Protein AF-A0A964A9B1-F1 (afdb_monomer)

Nearest PDB structures (foldseek):
  6s1k-assembly1_K  TM=3.206E-01  e=9.408E+00  Escherichia coli str. K-12 substr. MG1655star

Structure (mmCIF, N/CA/C/O backbone):
data_AF-A0A964A9B1-F1
#
_entry.id   AF-A0A964A9B1-F1
#
loop_
_atom_site.group_PDB
_atom_site.id
_atom_site.type_symbol
_atom_site.label_atom_id
_atom_site.label_alt_id
_atom_site.label_comp_id
_atom_site.label_asym_id
_atom_site.label_entity_id
_atom_site.label_seq_id
_atom_site.pdbx_PDB_ins_code
_atom_site.Cartn_x
_atom_site.Cartn_y
_atom_site.Cartn_z
_atom_site.occupancy
_atom_site.B_iso_or_equiv
_atom_site.auth_seq_id
_atom_site.auth_comp_id
_atom_site.auth_asym_id
_atom_site.auth_atom_id
_atom_site.pdbx_PDB_model_num
ATOM 1 N N . MET A 1 1 ? 51.937 6.383 9.099 1.00 43.84 1 MET A N 1
ATOM 2 C CA . MET A 1 1 ? 51.998 5.104 9.843 1.00 43.84 1 MET A CA 1
ATOM 3 C C . MET A 1 1 ? 51.299 5.337 11.169 1.00 43.84 1 MET A C 1
ATOM 5 O O . MET A 1 1 ? 51.661 6.290 11.823 1.00 43.84 1 MET A O 1
ATOM 9 N N . ARG A 1 2 ? 50.326 4.582 11.647 1.00 50.47 2 ARG A N 1
ATOM 10 C CA . ARG A 1 2 ? 49.624 3.385 11.188 1.00 50.47 2 ARG A CA 1
ATOM 11 C C . ARG A 1 2 ? 48.780 3.043 12.433 1.00 50.47 2 ARG A C 1
ATOM 13 O O . ARG A 1 2 ? 49.366 2.974 13.506 1.00 50.47 2 ARG A O 1
ATOM 20 N N . HIS A 1 3 ? 47.473 2.819 12.270 1.00 47.50 3 HIS A N 1
ATOM 21 C CA . HIS A 1 3 ? 46.544 2.327 13.309 1.00 47.50 3 HIS A CA 1
ATOM 22 C C . HIS A 1 3 ? 46.178 3.412 14.341 1.00 47.50 3 HIS A C 1
ATOM 24 O O . HIS A 1 3 ? 47.043 3.935 15.017 1.00 47.50 3 HIS A O 1
ATOM 30 N N . LEU A 1 4 ? 44.932 3.886 14.406 1.00 51.84 4 LEU A N 1
ATOM 31 C CA . LEU A 1 4 ? 43.845 3.196 15.100 1.00 51.84 4 LEU A CA 1
ATOM 32 C C . LEU A 1 4 ? 42.527 3.306 14.311 1.00 51.84 4 LEU A C 1
ATOM 34 O O . LEU A 1 4 ? 41.752 4.244 14.457 1.00 51.84 4 LEU A O 1
ATOM 38 N N . LEU A 1 5 ? 42.275 2.294 13.480 1.00 61.09 5 LEU A N 1
ATOM 39 C CA . LEU A 1 5 ? 40.915 1.842 13.206 1.00 61.09 5 LEU A CA 1
ATOM 40 C C . LEU A 1 5 ? 40.341 1.268 14.505 1.00 61.09 5 LEU A C 1
ATOM 42 O O . LEU A 1 5 ? 41.008 0.416 15.095 1.00 61.09 5 LEU A O 1
ATOM 46 N N . ARG A 1 6 ? 39.105 1.631 14.871 1.00 54.69 6 ARG A N 1
ATOM 47 C CA . ARG A 1 6 ? 37.997 0.692 15.162 1.00 54.69 6 ARG A CA 1
ATOM 48 C C . ARG A 1 6 ? 36.847 1.371 15.912 1.00 54.69 6 ARG A C 1
ATOM 50 O O . ARG A 1 6 ? 37.081 2.128 16.840 1.00 54.69 6 ARG A O 1
ATOM 57 N N . ALA A 1 7 ? 35.640 0.930 15.549 1.00 54.22 7 ALA A N 1
ATOM 58 C CA . ALA A 1 7 ? 34.333 1.211 16.148 1.00 54.22 7 ALA A CA 1
ATOM 59 C C . ALA A 1 7 ? 33.778 2.609 15.809 1.00 54.22 7 ALA A C 1
ATOM 61 O O . ALA A 1 7 ? 34.430 3.612 16.029 1.00 54.22 7 ALA A O 1
ATOM 62 N N . ALA A 1 8 ? 32.596 2.765 15.226 1.00 52.28 8 ALA A N 1
ATOM 63 C CA . ALA A 1 8 ? 31.414 1.934 15.344 1.00 52.28 8 ALA A CA 1
ATOM 64 C C . ALA A 1 8 ? 30.796 1.666 13.967 1.00 52.28 8 ALA A C 1
ATOM 66 O O . ALA A 1 8 ? 30.338 2.574 13.276 1.00 52.28 8 ALA A O 1
ATOM 67 N N . ALA A 1 9 ? 30.755 0.387 13.598 1.00 52.22 9 ALA A N 1
ATOM 68 C CA . ALA A 1 9 ? 29.748 -0.108 12.682 1.00 52.22 9 ALA A CA 1
ATOM 69 C C . ALA A 1 9 ? 28.397 0.034 13.399 1.00 52.22 9 ALA A C 1
ATOM 71 O O . ALA A 1 9 ? 28.041 -0.796 14.233 1.00 52.22 9 ALA A O 1
ATOM 72 N N . LEU A 1 10 ? 27.675 1.120 13.119 1.00 49.91 10 LEU A N 1
ATOM 73 C CA . LEU A 1 10 ? 26.238 1.172 13.351 1.00 49.91 10 LEU A CA 1
ATOM 74 C C . LEU A 1 10 ? 25.618 0.196 12.358 1.00 49.91 10 LEU A C 1
ATOM 76 O O . LEU A 1 10 ? 25.399 0.497 11.188 1.00 49.91 10 LEU A O 1
ATOM 80 N N . VAL A 1 11 ? 25.440 -1.024 12.846 1.00 53.75 11 VAL A N 1
ATOM 81 C CA . VAL A 1 11 ? 24.657 -2.078 12.226 1.00 53.75 11 VAL A CA 1
ATOM 82 C C . VAL A 1 11 ? 23.212 -1.575 12.177 1.00 53.75 11 VAL A C 1
ATOM 84 O O . VAL A 1 11 ? 22.417 -1.820 13.078 1.00 53.75 11 VAL A O 1
ATOM 87 N N . LEU A 1 12 ? 22.881 -0.828 11.123 1.00 48.94 12 LEU A N 1
ATOM 88 C CA . LEU A 1 12 ? 21.512 -0.621 10.660 1.00 48.94 12 LEU A CA 1
ATOM 89 C C . LEU A 1 12 ? 21.038 -1.945 10.052 1.00 48.94 12 LEU A C 1
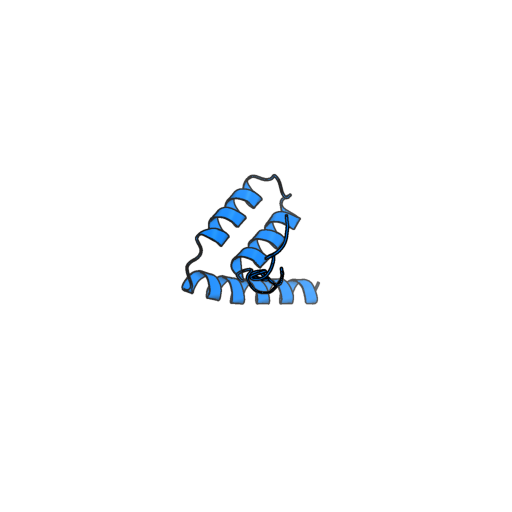ATOM 91 O O . LEU A 1 12 ? 20.889 -2.093 8.843 1.00 48.94 12 LEU A O 1
ATOM 95 N N . VAL A 1 13 ? 20.818 -2.941 10.912 1.00 48.03 13 VAL A N 1
ATOM 96 C CA . VAL A 1 13 ? 19.945 -4.073 10.594 1.00 48.03 13 VAL A CA 1
ATOM 97 C C . VAL A 1 13 ? 18.522 -3.540 10.725 1.00 48.03 13 VAL A C 1
ATOM 99 O O . VAL A 1 13 ? 17.779 -3.856 11.648 1.00 48.03 13 VAL A O 1
ATOM 102 N N . CYS A 1 14 ? 18.147 -2.673 9.783 1.00 39.84 14 CYS A N 1
ATOM 103 C CA . CYS A 1 14 ? 16.765 -2.599 9.355 1.00 39.84 14 CYS A CA 1
ATOM 104 C C . CYS A 1 14 ? 16.505 -3.945 8.692 1.00 39.84 14 CYS A C 1
ATOM 106 O O . CYS A 1 14 ? 16.859 -4.172 7.537 1.00 39.84 14 CYS A O 1
ATOM 108 N N . VAL A 1 15 ? 15.977 -4.881 9.477 1.00 50.75 15 VAL A N 1
ATOM 109 C CA . VAL A 1 15 ? 15.350 -6.085 8.951 1.00 50.75 15 VAL A CA 1
ATOM 110 C C . VAL A 1 15 ? 14.346 -5.588 7.917 1.00 50.75 15 VAL A C 1
ATOM 112 O O . VAL A 1 15 ? 13.353 -4.958 8.278 1.00 50.75 15 VAL A O 1
ATOM 115 N N . ALA A 1 16 ? 14.637 -5.815 6.638 1.00 48.84 16 ALA A N 1
ATOM 116 C CA . ALA A 1 16 ? 13.887 -5.327 5.481 1.00 48.84 16 ALA A CA 1
ATOM 117 C C . ALA A 1 16 ? 12.449 -5.895 5.376 1.00 48.84 16 ALA A C 1
ATOM 119 O O . ALA A 1 16 ? 11.865 -5.915 4.303 1.00 48.84 16 ALA A O 1
ATOM 120 N N . GLY A 1 17 ? 11.876 -6.362 6.487 1.00 45.06 17 GLY A N 1
ATOM 121 C CA . GLY A 1 17 ? 10.505 -6.848 6.598 1.00 45.06 17 GLY A CA 1
ATOM 122 C C . GLY A 1 17 ? 9.822 -6.525 7.932 1.00 45.06 17 GLY A C 1
ATOM 123 O O . GLY A 1 17 ? 8.791 -7.121 8.209 1.00 45.06 17 GLY A O 1
ATOM 124 N N . ALA A 1 18 ? 10.374 -5.637 8.775 1.00 43.31 18 ALA A N 1
ATOM 125 C CA . ALA A 1 18 ? 9.810 -5.342 10.105 1.00 43.31 18 ALA A CA 1
ATOM 126 C C . ALA A 1 18 ? 9.467 -3.859 10.362 1.00 43.31 18 ALA A C 1
ATOM 128 O O . ALA A 1 18 ? 9.061 -3.517 11.469 1.00 43.31 18 ALA A O 1
ATOM 129 N N . CYS A 1 19 ? 9.610 -2.982 9.361 1.00 54.25 19 CYS A N 1
ATOM 130 C CA . CYS A 1 19 ? 9.227 -1.564 9.461 1.00 54.25 19 CYS A CA 1
ATOM 131 C C . CYS A 1 19 ? 8.265 -1.102 8.354 1.00 54.25 19 CYS A C 1
ATOM 133 O O . CYS A 1 19 ? 8.064 0.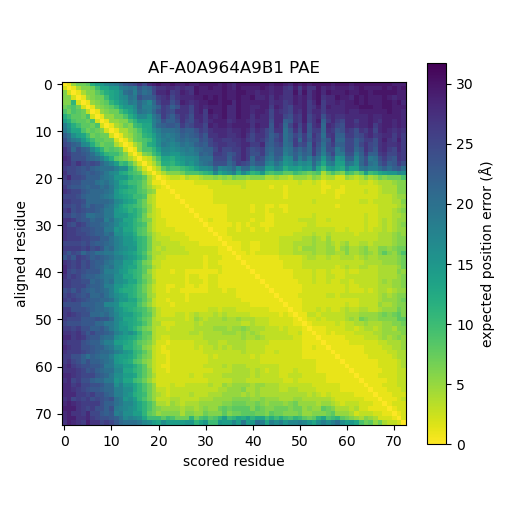098 8.214 1.00 54.25 19 CYS A O 1
ATOM 135 N N . SER A 1 20 ? 7.701 -2.008 7.548 1.00 69.50 20 SER A N 1
ATOM 136 C CA . SER A 1 20 ? 6.662 -1.627 6.584 1.00 69.50 20 SER A CA 1
ATOM 137 C C . SER A 1 20 ? 5.325 -1.534 7.311 1.00 69.50 20 SER A C 1
ATOM 139 O O . SER A 1 20 ? 4.897 -2.516 7.928 1.00 69.50 20 SER A O 1
ATOM 141 N N . SER A 1 21 ? 4.683 -0.370 7.249 1.00 86.25 21 SER A N 1
ATOM 142 C CA . SER A 1 21 ? 3.352 -0.172 7.818 1.00 86.25 21 SER A CA 1
ATOM 143 C C . SER A 1 21 ? 2.343 -1.114 7.139 1.00 86.25 21 SER A C 1
ATOM 145 O O . SER A 1 21 ? 2.552 -1.543 5.996 1.00 86.25 21 SER A O 1
ATOM 147 N N . PRO A 1 22 ? 1.209 -1.441 7.783 1.00 90.19 22 PRO A N 1
ATOM 148 C CA . PRO A 1 22 ? 0.138 -2.185 7.121 1.00 90.19 22 PRO A CA 1
ATOM 149 C C . PRO A 1 22 ? -0.348 -1.502 5.831 1.00 90.19 22 PRO A C 1
ATOM 151 O O . PRO A 1 22 ? -0.774 -2.178 4.895 1.00 90.19 22 PRO A O 1
ATOM 154 N N . CYS A 1 23 ? -0.255 -0.170 5.760 1.00 92.44 23 CYS A N 1
ATOM 155 C CA . CYS A 1 23 ? -0.612 0.596 4.571 1.00 92.44 23 CYS A CA 1
ATOM 156 C C . CYS A 1 23 ? 0.378 0.383 3.417 1.00 92.44 23 CYS A C 1
ATOM 158 O O . CYS A 1 23 ? -0.058 0.261 2.273 1.00 92.44 23 CYS A O 1
ATOM 160 N N . ASP A 1 24 ? 1.679 0.248 3.698 1.00 92.44 24 ASP A N 1
ATOM 161 C CA . ASP A 1 24 ? 2.686 -0.062 2.671 1.00 92.44 24 ASP A CA 1
ATOM 162 C C . ASP A 1 24 ? 2.425 -1.432 2.036 1.00 92.44 24 ASP A C 1
ATOM 164 O O . ASP A 1 24 ? 2.508 -1.591 0.820 1.00 92.44 24 ASP A O 1
ATOM 168 N N . ALA A 1 25 ? 2.031 -2.423 2.843 1.00 91.62 25 ALA A N 1
ATOM 169 C CA . ALA A 1 25 ? 1.701 -3.757 2.343 1.00 91.62 25 ALA A CA 1
ATOM 170 C C . ALA A 1 25 ? 0.485 -3.746 1.397 1.00 91.62 25 ALA A C 1
ATOM 172 O O . ALA A 1 25 ? 0.472 -4.461 0.391 1.00 91.62 25 ALA A O 1
ATOM 173 N N . ILE A 1 26 ? -0.530 -2.924 1.688 1.00 91.12 26 ILE A N 1
ATOM 174 C CA . ILE A 1 26 ? -1.679 -2.728 0.791 1.00 91.12 26 ILE A CA 1
ATOM 175 C C . ILE A 1 26 ? -1.249 -2.012 -0.485 1.00 91.12 26 ILE A C 1
ATOM 177 O O . ILE A 1 26 ? -1.635 -2.443 -1.573 1.00 91.12 26 ILE A O 1
ATOM 181 N N . ALA A 1 27 ? -0.450 -0.949 -0.367 1.00 93.50 27 ALA A N 1
ATOM 182 C CA . ALA A 1 27 ? 0.036 -0.203 -1.518 1.00 93.50 27 ALA A CA 1
ATOM 183 C C . ALA A 1 27 ? 0.824 -1.109 -2.470 1.00 93.50 27 ALA A C 1
ATOM 185 O O . ALA A 1 27 ? 0.547 -1.106 -3.664 1.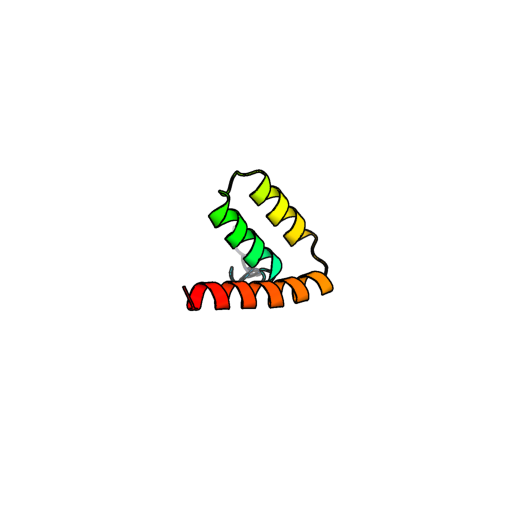00 93.50 27 ALA A O 1
ATOM 186 N N . GLU A 1 28 ? 1.715 -1.961 -1.957 1.00 92.50 28 GLU A N 1
ATOM 187 C CA . GLU A 1 28 ? 2.471 -2.906 -2.785 1.00 92.50 28 GLU A CA 1
ATOM 188 C C . GLU A 1 28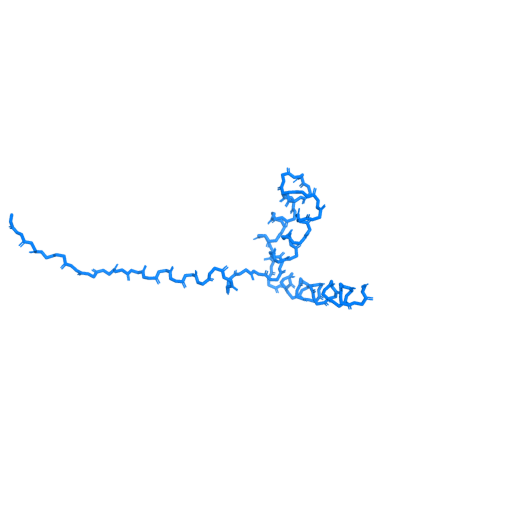 ? 1.574 -3.951 -3.463 1.00 92.50 28 GLU A C 1
ATOM 190 O O . GLU A 1 28 ? 1.764 -4.245 -4.644 1.00 92.50 28 GLU A O 1
ATOM 195 N N . ARG A 1 29 ? 0.541 -4.468 -2.782 1.00 91.06 29 ARG A N 1
ATOM 196 C CA . ARG A 1 29 ? -0.443 -5.360 -3.426 1.00 91.06 29 ARG A CA 1
ATOM 197 C C . ARG A 1 29 ? -1.231 -4.648 -4.526 1.0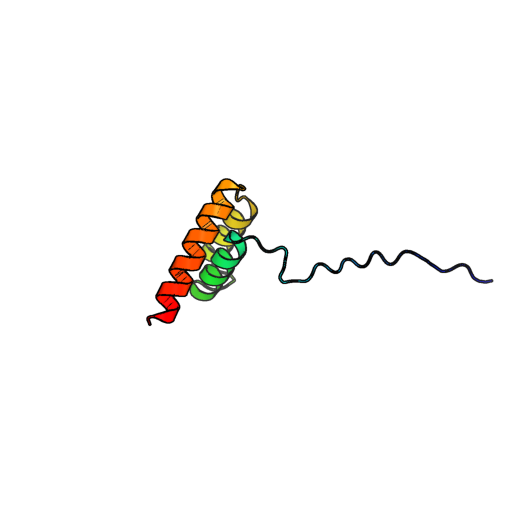0 91.06 29 ARG A C 1
ATOM 199 O O . ARG A 1 29 ? -1.425 -5.211 -5.601 1.00 91.06 29 ARG A O 1
ATOM 206 N N . GLY A 1 30 ? -1.669 -3.416 -4.275 1.00 91.06 30 GLY A N 1
ATOM 207 C CA . GLY A 1 30 ? -2.360 -2.598 -5.270 1.00 91.06 30 GLY A CA 1
ATOM 208 C C . GLY A 1 30 ? -1.464 -2.276 -6.469 1.00 91.06 30 GLY A C 1
ATOM 209 O O . GLY A 1 30 ? -1.882 -2.449 -7.611 1.00 91.06 30 GLY A O 1
ATOM 210 N N . CYS A 1 31 ? -0.204 -1.918 -6.222 1.00 94.81 31 CYS A N 1
ATOM 211 C CA . CYS A 1 31 ? 0.822 -1.714 -7.242 1.00 94.81 31 CYS A CA 1
ATOM 212 C C . CYS A 1 31 ? 1.093 -2.978 -8.065 1.00 94.81 31 CYS A C 1
ATOM 214 O O . CYS A 1 31 ? 1.249 -2.887 -9.281 1.00 94.81 31 CYS A O 1
ATOM 216 N N . ALA A 1 32 ? 1.119 -4.160 -7.440 1.00 93.31 32 ALA A N 1
ATOM 217 C CA . ALA A 1 32 ? 1.290 -5.425 -8.152 1.00 93.31 32 ALA A CA 1
ATOM 218 C C . ALA A 1 32 ? 0.135 -5.704 -9.131 1.00 93.31 32 ALA A C 1
ATOM 220 O O . ALA A 1 32 ? 0.360 -6.293 -10.186 1.00 93.31 32 ALA A O 1
ATOM 221 N N . ALA A 1 33 ? -1.084 -5.254 -8.810 1.00 90.62 33 ALA A N 1
ATOM 222 C CA . ALA A 1 33 ? -2.249 -5.383 -9.683 1.00 90.62 33 ALA A CA 1
ATOM 223 C C . ALA A 1 33 ? -2.323 -4.290 -10.767 1.00 90.62 33 ALA A C 1
ATOM 225 O O . ALA A 1 33 ? -2.671 -4.587 -11.907 1.00 90.62 33 ALA A O 1
ATOM 226 N N . ALA A 1 34 ? -2.003 -3.038 -10.425 1.00 91.88 34 ALA A N 1
ATOM 227 C CA . ALA A 1 34 ? -2.092 -1.888 -11.333 1.00 91.88 34 ALA A CA 1
ATOM 228 C C . ALA A 1 34 ? -0.864 -1.723 -12.252 1.00 91.88 34 ALA A C 1
ATOM 230 O O . ALA A 1 34 ? -0.948 -1.090 -13.302 1.00 91.88 34 ALA A O 1
ATOM 231 N N . GLY A 1 35 ? 0.278 -2.297 -11.869 1.00 94.19 35 GLY A N 1
ATOM 232 C CA . GLY A 1 35 ? 1.581 -2.078 -12.493 1.00 94.19 35 GLY A CA 1
ATOM 233 C C . GLY A 1 35 ? 2.403 -1.036 -11.729 1.00 94.19 35 GLY A C 1
ATOM 234 O O . GLY A 1 35 ? 1.895 0.015 -11.340 1.00 94.19 35 GLY A O 1
ATOM 235 N N . ALA A 1 36 ? 3.693 -1.316 -11.524 1.00 92.25 36 ALA A N 1
ATOM 236 C CA . ALA A 1 36 ? 4.563 -0.535 -10.636 1.00 92.25 36 ALA A CA 1
ATOM 237 C C . ALA A 1 36 ? 4.781 0.929 -11.070 1.00 92.25 36 ALA A C 1
ATOM 239 O O . ALA A 1 36 ? 5.014 1.786 -10.221 1.00 92.25 36 ALA A O 1
ATOM 240 N N . ASP A 1 37 ? 4.682 1.215 -12.371 1.00 94.12 37 ASP A N 1
ATOM 241 C CA . ASP A 1 37 ? 4.892 2.557 -12.935 1.00 94.12 37 ASP A CA 1
ATOM 242 C C . ASP A 1 37 ? 3.583 3.331 -13.178 1.00 94.12 37 ASP A C 1
ATOM 244 O O . ASP A 1 37 ? 3.615 4.478 -13.639 1.00 94.12 37 ASP A O 1
ATOM 248 N N . SER A 1 38 ? 2.438 2.712 -12.867 1.00 96.56 38 SER A N 1
ATOM 249 C CA . SER A 1 38 ? 1.113 3.322 -13.007 1.00 96.56 38 SER A CA 1
ATOM 250 C C . SER A 1 38 ? 0.939 4.516 -12.064 1.00 96.56 38 SER A C 1
ATOM 252 O O . SER A 1 38 ? 1.550 4.590 -10.991 1.00 96.56 38 SER A O 1
ATOM 254 N N . ASP A 1 39 ? 0.093 5.469 -12.452 1.00 97.44 39 ASP A N 1
ATOM 255 C CA . ASP A 1 39 ? -0.200 6.628 -11.605 1.00 97.44 39 ASP A CA 1
ATOM 256 C C . ASP A 1 39 ? -0.993 6.215 -10.357 1.00 97.44 39 ASP A C 1
ATOM 258 O O . ASP A 1 39 ? -0.807 6.792 -9.285 1.00 97.44 39 ASP A O 1
ATOM 262 N N . GLU A 1 40 ? -1.789 5.151 -10.460 1.00 95.31 40 GLU A N 1
ATOM 263 C CA . GLU A 1 40 ? -2.478 4.506 -9.349 1.00 95.31 40 GLU A CA 1
ATOM 264 C C . GLU A 1 40 ? -1.483 3.968 -8.314 1.00 95.31 40 GLU A C 1
ATOM 266 O O . GLU A 1 40 ? -1.643 4.217 -7.119 1.00 95.31 40 GLU A O 1
ATOM 271 N N . CYS A 1 41 ? -0.415 3.289 -8.751 1.00 95.81 41 CYS A N 1
ATOM 272 C CA . CYS A 1 41 ? 0.626 2.811 -7.841 1.00 95.81 41 CYS A CA 1
ATOM 273 C C . CYS A 1 41 ? 1.346 3.966 -7.128 1.00 95.81 41 CYS A C 1
ATOM 275 O O . CYS A 1 41 ? 1.581 3.902 -5.917 1.00 95.81 41 CYS A O 1
ATOM 277 N N . LYS A 1 42 ? 1.660 5.055 -7.844 1.00 95.75 42 LYS A N 1
ATOM 278 C CA . LYS A 1 42 ? 2.281 6.247 -7.239 1.00 95.75 42 LYS A CA 1
ATOM 279 C C . LYS A 1 42 ? 1.380 6.858 -6.170 1.00 95.75 42 LYS A C 1
ATOM 281 O O . LYS A 1 42 ? 1.851 7.121 -5.066 1.00 95.75 42 LYS A O 1
ATOM 286 N N . GLN A 1 43 ? 0.089 7.020 -6.466 1.00 95.44 43 GLN A N 1
ATOM 287 C CA . GLN A 1 43 ? -0.883 7.534 -5.499 1.00 95.44 43 GLN A CA 1
ATOM 288 C C . GLN A 1 43 ? -0.997 6.627 -4.272 1.00 95.44 43 GLN A C 1
ATOM 290 O O . GLN A 1 43 ? -0.952 7.124 -3.151 1.00 95.44 43 GLN A O 1
ATOM 295 N N . LEU A 1 44 ? -1.069 5.306 -4.461 1.00 93.44 44 LEU A N 1
ATOM 296 C CA . LEU A 1 44 ? -1.129 4.349 -3.354 1.00 93.44 44 LEU A CA 1
ATOM 297 C C . LEU A 1 44 ? 0.088 4.460 -2.426 1.00 93.44 44 LEU A C 1
ATOM 299 O O . LEU A 1 44 ? -0.076 4.516 -1.207 1.00 93.44 44 LEU A O 1
ATOM 303 N N . ARG A 1 45 ? 1.298 4.544 -2.989 1.00 93.69 45 ARG A N 1
ATOM 304 C CA . ARG A 1 45 ? 2.539 4.706 -2.212 1.00 93.69 45 ARG A CA 1
ATOM 305 C C . ARG A 1 45 ? 2.607 6.047 -1.487 1.00 93.69 45 ARG A C 1
ATOM 307 O O . ARG A 1 45 ? 3.009 6.100 -0.323 1.00 93.69 45 ARG A O 1
ATOM 314 N N . GLU A 1 46 ? 2.199 7.129 -2.146 1.00 94.31 46 GLU A N 1
ATOM 315 C CA . GLU A 1 46 ? 2.129 8.447 -1.514 1.00 94.31 46 GLU A CA 1
ATOM 316 C C . GLU A 1 46 ? 1.138 8.477 -0.348 1.00 94.31 46 GLU A C 1
ATOM 318 O O . GLU A 1 46 ? 1.451 9.035 0.705 1.00 94.31 46 GLU A O 1
ATOM 323 N N . THR A 1 47 ? -0.039 7.872 -0.515 1.00 92.50 47 THR A N 1
ATOM 324 C CA . THR A 1 47 ? -1.044 7.773 0.547 1.00 92.50 47 THR A CA 1
ATOM 325 C C . THR A 1 47 ? -0.533 6.932 1.710 1.00 92.50 47 THR A C 1
ATOM 327 O O . THR A 1 47 ? -0.645 7.374 2.851 1.00 92.50 47 THR A O 1
ATOM 330 N N . ALA A 1 48 ? 0.085 5.777 1.444 1.00 91.50 48 ALA A N 1
ATOM 331 C CA . ALA A 1 48 ? 0.654 4.927 2.489 1.00 91.50 48 ALA A CA 1
ATOM 332 C C . ALA A 1 48 ? 1.738 5.653 3.306 1.00 91.50 48 ALA A C 1
ATOM 334 O O . ALA A 1 48 ? 1.723 5.596 4.531 1.00 91.50 48 ALA A O 1
ATOM 335 N N . THR A 1 49 ? 2.599 6.439 2.650 1.00 90.00 49 THR A N 1
ATOM 336 C CA . THR A 1 49 ? 3.665 7.209 3.323 1.00 90.00 49 THR A CA 1
ATOM 337 C C . THR A 1 49 ? 3.121 8.325 4.228 1.00 90.00 49 THR A C 1
ATOM 339 O O . THR A 1 49 ? 3.784 8.736 5.179 1.00 90.00 49 THR A O 1
ATOM 342 N N . ARG A 1 50 ? 1.931 8.861 3.927 1.00 90.31 50 ARG A N 1
ATOM 343 C CA . ARG A 1 50 ? 1.287 9.944 4.694 1.00 90.31 50 ARG A CA 1
ATOM 344 C C . ARG A 1 50 ? 0.289 9.433 5.740 1.00 90.31 50 ARG A C 1
ATOM 346 O O . ARG A 1 50 ? -0.334 10.259 6.406 1.00 90.31 50 ARG A O 1
ATOM 353 N N . ALA A 1 51 ? 0.118 8.117 5.861 1.00 88.25 51 ALA A N 1
ATOM 354 C CA . ALA A 1 51 ? -0.850 7.505 6.759 1.00 88.25 51 ALA A CA 1
ATOM 355 C C . ALA A 1 51 ? -0.566 7.873 8.224 1.00 88.25 51 ALA A C 1
ATOM 357 O O . ALA A 1 51 ? 0.568 7.806 8.703 1.00 88.25 51 ALA A O 1
ATOM 358 N N . SER A 1 52 ? -1.611 8.272 8.945 1.00 90.94 52 SER A N 1
ATOM 359 C CA . SER A 1 52 ? -1.562 8.434 10.395 1.00 90.94 52 SER A CA 1
ATOM 360 C C . SER A 1 52 ? -1.618 7.074 11.103 1.00 90.94 52 SER A C 1
ATOM 362 O O . SER A 1 52 ? -1.944 6.051 10.508 1.00 90.94 52 SER A O 1
ATOM 364 N N . SER A 1 53 ? -1.372 7.046 12.414 1.00 86.19 5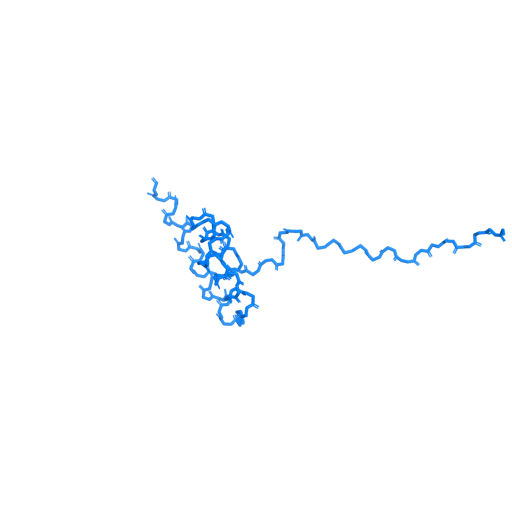3 SER A N 1
ATOM 365 C CA . SER A 1 53 ? -1.513 5.816 13.210 1.00 86.19 53 SER A CA 1
ATOM 366 C C . SER A 1 53 ? -2.955 5.288 13.283 1.00 86.19 53 SER A C 1
ATOM 368 O O . SER A 1 53 ? -3.170 4.104 13.547 1.00 86.19 53 SER A O 1
ATOM 370 N N . GLU A 1 54 ? -3.956 6.145 13.057 1.00 87.38 54 GLU A N 1
ATOM 371 C CA . GLU A 1 54 ? -5.351 5.721 12.898 1.00 87.38 54 GLU A CA 1
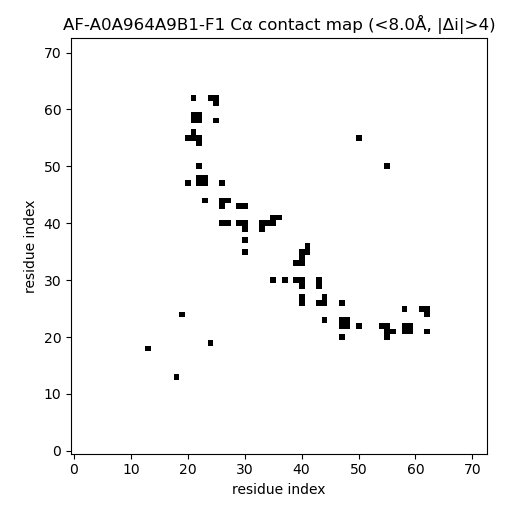ATOM 372 C C . GLU A 1 54 ? -5.551 5.016 11.550 1.00 87.38 54 GLU A C 1
ATOM 374 O O . GLU A 1 54 ? -6.142 3.933 11.502 1.00 87.38 54 GLU A O 1
ATOM 379 N N . ASP A 1 55 ? -4.967 5.567 10.482 1.00 89.19 55 ASP A N 1
ATOM 380 C CA . ASP A 1 55 ? -4.983 4.965 9.147 1.00 89.19 55 ASP A CA 1
ATOM 381 C C . ASP A 1 55 ? -4.265 3.608 9.134 1.00 89.19 55 ASP A C 1
ATOM 383 O O . ASP A 1 55 ? -4.754 2.662 8.520 1.00 89.19 55 ASP A O 1
ATOM 387 N N . GLU A 1 56 ? -3.166 3.451 9.881 1.00 90.31 56 GLU A N 1
ATOM 388 C CA . GLU A 1 56 ? -2.459 2.168 10.001 1.00 90.31 56 GLU A CA 1
ATOM 389 C C . GLU A 1 56 ? -3.359 1.043 10.529 1.00 90.31 56 GLU A C 1
ATOM 391 O O . GLU A 1 56 ? -3.298 -0.085 10.034 1.00 90.31 56 GLU A O 1
ATOM 396 N N . ARG A 1 57 ? -4.244 1.339 11.492 1.00 91.69 57 ARG A N 1
ATOM 397 C CA . ARG A 1 57 ? -5.213 0.354 12.003 1.00 91.69 57 ARG A CA 1
ATOM 398 C C . ARG A 1 57 ? -6.266 0.006 10.959 1.00 91.69 57 ARG A C 1
ATOM 400 O O . ARG A 1 57 ? -6.648 -1.159 10.841 1.00 91.69 57 ARG A O 1
ATOM 407 N N . ALA A 1 58 ? -6.734 0.993 10.198 1.00 92.12 58 ALA A N 1
ATOM 408 C CA . ALA A 1 58 ? -7.660 0.751 9.097 1.00 92.12 58 ALA A CA 1
ATOM 409 C C . ALA A 1 58 ? -7.008 -0.125 8.013 1.00 92.12 58 ALA A C 1
ATOM 411 O O . ALA A 1 58 ? -7.617 -1.093 7.549 1.00 92.12 58 ALA A O 1
ATOM 412 N N . CYS A 1 59 ? -5.745 0.145 7.681 1.00 91.75 59 CYS A N 1
ATOM 413 C CA . CYS A 1 59 ? -4.952 -0.673 6.774 1.00 91.75 59 CYS A CA 1
ATOM 414 C C . CYS A 1 59 ? -4.742 -2.098 7.312 1.00 91.75 59 CYS A C 1
ATOM 416 O O . CYS A 1 59 ? -4.856 -3.052 6.552 1.00 91.75 59 CYS A O 1
ATOM 418 N N . GLU A 1 60 ? -4.511 -2.296 8.612 1.00 93.31 60 GLU A N 1
ATOM 419 C CA . GLU A 1 60 ? -4.406 -3.643 9.194 1.00 93.31 60 GLU A CA 1
ATOM 420 C C . GLU A 1 60 ? -5.697 -4.458 8.992 1.00 93.31 60 GLU A C 1
ATOM 422 O O . GLU A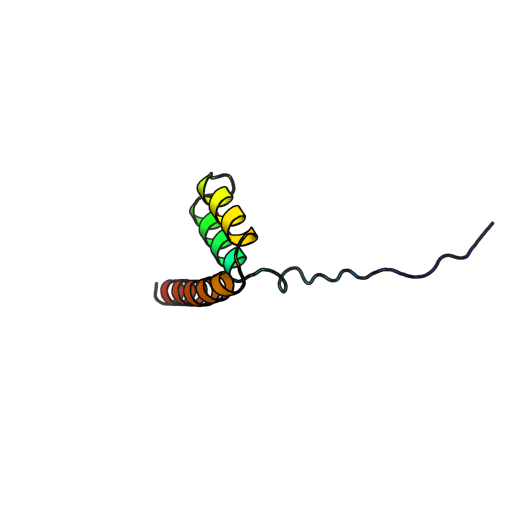 1 60 ? -5.654 -5.623 8.582 1.00 93.31 60 GLU A O 1
ATOM 427 N N . VAL A 1 61 ? -6.860 -3.844 9.233 1.00 93.19 61 VAL A N 1
ATOM 428 C CA . VAL A 1 61 ? -8.164 -4.489 9.012 1.00 93.19 61 VAL A CA 1
ATOM 429 C C . VAL A 1 61 ? -8.373 -4.805 7.530 1.00 93.19 61 VAL A C 1
ATOM 431 O O . VAL A 1 61 ? -8.763 -5.925 7.189 1.00 93.19 61 VAL A O 1
ATOM 434 N N . ALA A 1 62 ? -8.082 -3.851 6.643 1.00 91.75 62 ALA A N 1
ATOM 435 C CA . ALA A 1 62 ? -8.210 -4.037 5.202 1.00 91.75 62 ALA A CA 1
ATOM 436 C C . ALA A 1 62 ? -7.282 -5.147 4.679 1.00 91.75 62 ALA A C 1
ATOM 438 O O . ALA A 1 62 ? -7.720 -5.990 3.896 1.00 91.75 62 ALA A O 1
ATOM 439 N N . LEU A 1 63 ? -6.039 -5.218 5.160 1.00 90.25 63 LEU A N 1
ATOM 440 C CA . LEU A 1 63 ? -5.080 -6.249 4.766 1.00 90.25 63 LEU A CA 1
ATOM 441 C C . LEU A 1 63 ? -5.586 -7.651 5.136 1.00 90.25 63 LEU A C 1
ATOM 443 O O . LEU A 1 63 ? -5.579 -8.550 4.295 1.00 90.25 63 LEU A O 1
ATOM 447 N N . ARG A 1 64 ? -6.125 -7.826 6.352 1.00 91.31 64 ARG A N 1
ATOM 448 C CA . ARG A 1 64 ? -6.731 -9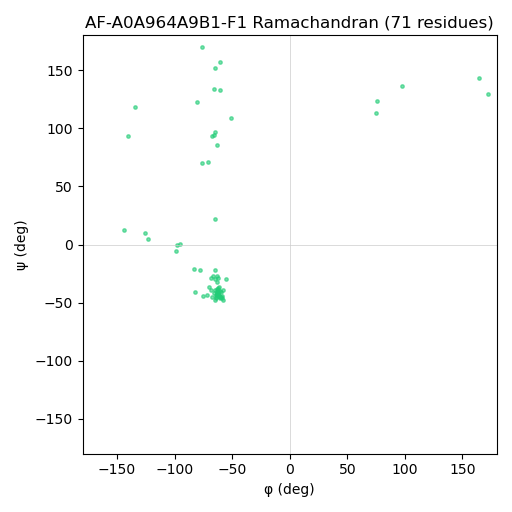.101 6.781 1.00 91.31 64 ARG A CA 1
ATOM 449 C C . ARG A 1 64 ? -7.931 -9.507 5.925 1.00 91.31 64 ARG A C 1
ATOM 451 O O . ARG A 1 64 ? -8.129 -10.700 5.678 1.00 91.31 64 ARG A O 1
ATOM 458 N N . LEU A 1 65 ? -8.742 -8.543 5.486 1.00 90.44 65 LEU A N 1
ATOM 459 C CA . LEU A 1 65 ? -9.871 -8.807 4.590 1.00 90.44 65 LEU A CA 1
ATOM 460 C C . LEU A 1 65 ? -9.386 -9.306 3.227 1.00 90.44 65 LEU A C 1
ATOM 462 O O . LEU A 1 65 ? -9.862 -10.343 2.768 1.00 90.44 65 LEU A O 1
ATOM 466 N N . VAL A 1 66 ? -8.403 -8.630 2.624 1.00 87.38 66 VAL A N 1
ATOM 467 C CA . VAL A 1 66 ? -7.808 -9.041 1.340 1.00 87.38 66 VAL A CA 1
ATOM 468 C C . VAL A 1 66 ? -7.225 -10.454 1.442 1.00 87.38 66 VAL A C 1
ATOM 470 O O . VAL A 1 66 ? -7.562 -11.316 0.638 1.00 87.38 66 VAL A O 1
ATOM 473 N N . GLU A 1 67 ? -6.446 -10.746 2.485 1.00 87.81 67 GLU A N 1
ATOM 474 C CA . GLU A 1 67 ? -5.880 -12.085 2.723 1.00 87.81 67 GLU A CA 1
ATOM 475 C C . GLU A 1 67 ? -6.926 -13.178 2.950 1.00 87.81 67 GLU A C 1
ATOM 477 O O . GLU A 1 67 ? -6.680 -14.360 2.702 1.00 87.81 67 GLU A O 1
ATOM 482 N N . THR A 1 68 ? -8.090 -12.816 3.481 1.00 89.75 68 THR A N 1
ATOM 483 C CA . THR A 1 68 ? -9.192 -13.763 3.660 1.00 89.75 68 THR A CA 1
ATOM 484 C C . THR A 1 68 ? -9.861 -14.055 2.325 1.00 89.75 68 THR A C 1
ATOM 486 O O . THR A 1 68 ? -10.092 -15.221 2.021 1.00 89.75 68 THR A O 1
ATOM 489 N N . VAL A 1 69 ? -10.109 -13.025 1.510 1.00 86.19 69 VAL A N 1
ATOM 490 C CA . VAL A 1 69 ? -10.673 -13.171 0.160 1.00 86.19 69 VAL A CA 1
ATOM 491 C C . VAL A 1 69 ? -9.748 -13.987 -0.745 1.00 86.19 69 VAL A C 1
ATOM 493 O O . VAL A 1 69 ? -10.223 -14.874 -1.449 1.00 86.19 69 VAL A O 1
ATOM 496 N N . ASP A 1 70 ? -8.438 -13.743 -0.692 1.00 83.25 70 ASP A N 1
ATOM 497 C CA . ASP A 1 70 ? -7.456 -14.490 -1.487 1.00 83.25 70 ASP A CA 1
ATOM 498 C C . ASP A 1 70 ? -7.386 -15.974 -1.099 1.00 83.25 70 ASP A C 1
ATOM 500 O O . ASP A 1 70 ? -7.095 -16.811 -1.943 1.00 83.25 70 ASP A O 1
ATOM 504 N N . ARG A 1 71 ? -7.671 -16.322 0.164 1.00 77.62 71 ARG A N 1
ATOM 505 C CA . ARG A 1 71 ? -7.670 -17.718 0.639 1.00 77.62 71 ARG A CA 1
ATOM 506 C C . ARG A 1 71 ? -8.914 -18.516 0.257 1.00 77.62 71 ARG A C 1
ATOM 508 O O . ARG A 1 71 ? -8.868 -19.741 0.316 1.00 77.62 71 ARG A O 1
ATOM 515 N N . VAL A 1 72 ? -10.026 -17.845 -0.041 1.00 81.94 72 VAL A N 1
ATOM 516 C CA . VAL A 1 72 ? -11.297 -18.501 -0.406 1.00 81.94 72 VAL A CA 1
ATOM 517 C C . VAL A 1 72 ? -11.537 -18.554 -1.917 1.00 81.94 72 VAL A C 1
ATOM 519 O O . VAL A 1 72 ? -12.527 -19.148 -2.341 1.00 81.94 72 VAL A O 1
ATOM 522 N N . LYS A 1 73 ? -10.664 -17.928 -2.711 1.00 59.62 73 LYS A N 1
ATOM 523 C CA . LYS A 1 73 ? -10.593 -18.091 -4.167 1.00 59.62 73 LYS A CA 1
ATOM 524 C C . LYS A 1 73 ? -9.756 -19.309 -4.536 1.00 59.62 73 LYS A C 1
ATOM 526 O O . LYS A 1 73 ? -10.115 -19.937 -5.555 1.00 59.62 73 LYS A O 1
#

Solvent-accessible surface area (backbone atoms only — not comparable to full-atom values): 4467 Å² total; per-residue (Å²): 140,79,86,87,85,80,85,78,85,79,77,78,76,68,57,94,80,78,78,73,51,44,31,43,57,47,22,52,54,50,12,70,73,65,35,77,86,34,69,66,20,50,50,37,48,55,50,34,75,68,51,50,80,68,48,34,54,53,25,46,55,51,48,56,49,52,57,49,54,65,70,76,109

Sequence (73 aa):
MRHLLRAAALVLVCVAGACSSPCDAIAERGCAAAGADSDECKQLRETATRASSEDERACEVALRLVETVDRVK

Mean predicted aligned error: 10.88 Å

Radius of gyration: 18.63 Å; Cα contacts (8 Å, |Δi|>4): 43; chains: 1; bounding box: 63×28×29 Å

Foldseek 3Di:
DDDDDDDDPPPPPPVVPPPQQLLNVVLVVQCVVQPVPDPSSVVSNVCSVVDDPVSSVVSVVVSVVVVVVVVVD

Secondary structure (DSSP, 8-state):
---------------TTSS--HHHHHHHHHHHHH-TTSHHHHHHHHHHHT--HHHHHHHHHHHHHHHHHHHH-

pLDDT: mean 79.69, std 18.55, range [39.84, 97.44]